Protein AF-A0A2N5S3V2-F1 (afdb_monomer_lite)

Organism: NCBI:txid200324

Structure (mmCIF, N/CA/C/O backbone):
data_AF-A0A2N5S3V2-F1
#
_entry.id   AF-A0A2N5S3V2-F1
#
loop_
_atom_site.group_PDB
_atom_site.id
_atom_site.type_symbol
_atom_site.label_atom_id
_atom_site.label_alt_id
_atom_site.label_comp_id
_atom_site.label_asym_id
_atom_site.label_entity_id
_atom_site.label_seq_id
_atom_site.pdbx_PDB_ins_code
_atom_site.Cartn_x
_atom_site.Cartn_y
_atom_site.Cartn_z
_atom_site.occupancy
_atom_site.B_iso_or_equiv
_atom_site.auth_seq_id
_atom_site.auth_comp_id
_atom_site.auth_asym_id
_atom_site.auth_atom_id
_atom_site.pdbx_PDB_model_num
ATOM 1 N N . MET A 1 1 ? -27.854 -32.218 10.604 1.00 42.56 1 MET A N 1
ATOM 2 C CA . MET A 1 1 ? -26.550 -31.521 10.581 1.00 42.56 1 MET A CA 1
ATOM 3 C C . MET A 1 1 ? -25.712 -32.183 9.492 1.00 42.56 1 MET A C 1
ATOM 5 O O . MET A 1 1 ? -25.377 -33.348 9.646 1.00 42.56 1 MET A O 1
ATOM 9 N N . LYS A 1 2 ? -25.527 -31.545 8.326 1.00 41.94 2 LYS A N 1
ATOM 10 C CA . LYS A 1 2 ? -24.722 -32.133 7.235 1.00 41.94 2 LYS A CA 1
ATOM 11 C C . LYS A 1 2 ? -23.239 -32.084 7.638 1.00 41.94 2 LYS A C 1
ATOM 13 O O . LYS A 1 2 ? -22.836 -31.061 8.190 1.00 41.94 2 LYS A O 1
ATOM 18 N N . PRO A 1 3 ? -22.445 -33.143 7.406 1.00 47.41 3 PRO A N 1
ATOM 19 C CA . PRO A 1 3 ? -21.023 -33.116 7.721 1.00 47.41 3 PRO A CA 1
ATOM 20 C C . PRO A 1 3 ? -20.316 -32.104 6.813 1.00 47.41 3 PRO A C 1
ATOM 22 O O . PRO A 1 3 ? -20.624 -32.003 5.624 1.00 47.41 3 PRO A O 1
ATOM 25 N N . LEU A 1 4 ? -19.383 -31.340 7.382 1.00 45.94 4 LEU A N 1
ATOM 26 C CA . LEU A 1 4 ? -18.470 -30.493 6.618 1.00 45.94 4 LEU A CA 1
ATOM 27 C C . LEU A 1 4 ? -17.647 -31.399 5.692 1.00 45.94 4 LEU A C 1
ATOM 29 O O . LEU A 1 4 ? -16.983 -32.326 6.153 1.00 45.94 4 LEU A O 1
ATOM 33 N N . ASN A 1 5 ? -17.735 -31.167 4.383 1.00 53.44 5 ASN A N 1
ATOM 34 C CA . ASN A 1 5 ? -16.943 -31.899 3.403 1.00 53.44 5 ASN A CA 1
ATOM 35 C C . ASN A 1 5 ? -15.480 -31.410 3.421 1.00 53.44 5 ASN A C 1
ATOM 37 O O . ASN A 1 5 ? -15.188 -30.252 3.718 1.00 53.44 5 ASN A O 1
ATOM 41 N N . ASN A 1 6 ? -14.552 -32.311 3.092 1.00 56.81 6 ASN A N 1
ATOM 42 C CA . ASN A 1 6 ? -13.101 -32.072 3.122 1.00 56.81 6 ASN A CA 1
ATOM 43 C C . ASN A 1 6 ? -12.631 -30.944 2.170 1.00 56.81 6 ASN A C 1
ATOM 45 O O . ASN A 1 6 ? -11.544 -30.407 2.339 1.00 56.81 6 ASN A O 1
ATOM 49 N N . ALA A 1 7 ? -13.460 -30.551 1.195 1.00 58.47 7 ALA A N 1
ATOM 50 C CA . ALA A 1 7 ? -13.190 -29.426 0.297 1.00 58.47 7 ALA A CA 1
ATOM 51 C C . ALA A 1 7 ? -13.143 -28.081 1.049 1.00 58.47 7 ALA A C 1
ATOM 53 O O . ALA A 1 7 ? -12.229 -27.290 0.846 1.00 58.47 7 ALA A O 1
ATOM 54 N N . ASN A 1 8 ? -14.054 -27.875 2.008 1.00 64.81 8 ASN A N 1
ATOM 55 C CA . ASN A 1 8 ? -14.154 -26.618 2.750 1.00 64.81 8 ASN A CA 1
ATOM 56 C C . ASN A 1 8 ? -12.943 -26.384 3.674 1.00 64.81 8 ASN A C 1
ATOM 58 O O . ASN A 1 8 ? -12.522 -25.253 3.890 1.00 64.81 8 ASN A O 1
ATOM 62 N N . LEU A 1 9 ? -12.338 -27.452 4.205 1.00 61.84 9 LEU A N 1
ATOM 63 C CA . LEU A 1 9 ? -11.166 -27.335 5.075 1.00 61.84 9 LEU A CA 1
ATOM 64 C C . LEU A 1 9 ? -9.908 -26.923 4.297 1.00 61.84 9 LEU A C 1
ATOM 66 O O . LEU A 1 9 ? -9.110 -26.138 4.807 1.00 61.84 9 LEU A O 1
ATOM 70 N N . GLU A 1 10 ? -9.729 -27.425 3.075 1.00 68.94 10 GLU A N 1
ATOM 71 C CA . GLU A 1 10 ? -8.609 -27.031 2.215 1.00 68.94 10 GLU A CA 1
ATOM 72 C C . GLU A 1 10 ? -8.791 -25.620 1.643 1.00 68.94 10 GLU A C 1
ATOM 74 O O . GLU A 1 10 ? -7.817 -24.871 1.567 1.00 68.94 10 GLU A O 1
ATOM 79 N N . ASP A 1 11 ? -10.027 -25.201 1.359 1.00 66.00 11 ASP A N 1
ATOM 80 C CA . ASP A 1 11 ? -10.342 -23.819 0.981 1.00 66.00 11 ASP A CA 1
ATOM 81 C C . ASP A 1 11 ? -10.102 -22.841 2.144 1.00 66.00 11 ASP A C 1
ATOM 83 O O . ASP A 1 11 ? -9.442 -21.816 1.960 1.00 66.00 11 ASP A O 1
ATOM 87 N N . ILE A 1 12 ? -10.507 -23.193 3.372 1.00 64.00 12 ILE A N 1
ATOM 88 C CA . ILE A 1 12 ? -10.180 -22.427 4.588 1.00 64.00 12 ILE A CA 1
ATOM 89 C C . ILE A 1 12 ? -8.664 -22.370 4.792 1.00 64.00 12 ILE A C 1
ATOM 91 O O . ILE A 1 12 ? -8.112 -21.297 5.024 1.00 64.00 12 ILE A O 1
ATOM 95 N N . LYS A 1 13 ? -7.949 -23.492 4.651 1.00 64.62 13 LYS A N 1
ATOM 96 C CA . LYS A 1 13 ? -6.480 -23.507 4.728 1.00 64.62 13 LYS A CA 1
ATOM 97 C C . LYS A 1 13 ? -5.833 -22.676 3.625 1.00 6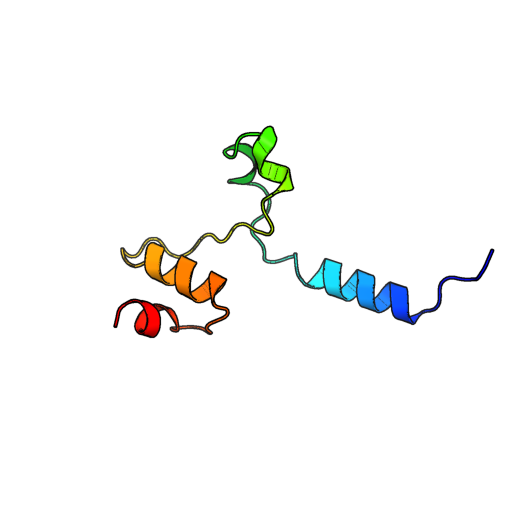4.62 13 LYS A C 1
ATOM 99 O O . LYS A 1 13 ? -4.747 -22.157 3.860 1.00 64.62 13 LYS A O 1
ATOM 104 N N . ARG A 1 14 ? -6.454 -22.540 2.448 1.00 60.16 14 ARG A N 1
ATOM 105 C CA . ARG A 1 14 ? -5.968 -21.709 1.337 1.00 60.16 14 ARG A CA 1
ATOM 106 C C . ARG A 1 14 ? -6.164 -20.223 1.619 1.00 60.16 14 ARG A C 1
ATOM 108 O O . ARG A 1 14 ? -5.222 -19.471 1.406 1.00 60.16 14 ARG A O 1
ATOM 115 N N . VAL A 1 15 ? -7.313 -19.827 2.169 1.00 56.38 15 VAL A N 1
ATOM 116 C CA . VAL A 1 15 ? -7.572 -18.458 2.655 1.00 56.38 15 VAL A CA 1
ATOM 117 C C . VAL A 1 15 ? -6.612 -18.105 3.797 1.00 56.38 15 VAL A C 1
ATOM 119 O O . VAL A 1 15 ? -5.958 -17.069 3.753 1.00 56.38 15 VAL A O 1
ATOM 122 N N . VAL A 1 16 ? -6.421 -19.013 4.759 1.00 57.53 16 VAL A N 1
ATOM 123 C CA . VAL A 1 16 ? -5.494 -18.835 5.893 1.00 57.53 16 VAL A CA 1
ATOM 124 C C . VAL A 1 16 ? -4.016 -18.911 5.464 1.00 57.53 16 VAL A C 1
ATOM 126 O O . VAL A 1 16 ? -3.160 -18.298 6.095 1.00 57.53 16 VAL A O 1
ATOM 129 N N . LYS A 1 17 ? -3.674 -19.634 4.386 1.00 52.38 17 LYS A N 1
ATOM 130 C CA . LYS A 1 17 ? -2.333 -19.596 3.764 1.00 52.38 17 LYS A CA 1
ATOM 131 C C . LYS A 1 17 ? -2.097 -18.318 2.959 1.00 52.38 17 LYS A C 1
ATOM 133 O O . LYS A 1 17 ? -0.935 -17.953 2.795 1.00 52.38 17 LYS A O 1
ATOM 138 N N . LEU A 1 18 ? -3.152 -17.672 2.456 1.00 49.53 18 LEU A N 1
ATOM 139 C CA . LEU A 1 18 ? -3.043 -16.438 1.677 1.00 49.53 18 LEU A CA 1
ATOM 140 C C . LEU A 1 18 ? -2.620 -15.237 2.537 1.00 49.53 18 LEU A C 1
ATOM 142 O O . LEU A 1 18 ? -2.039 -14.301 2.001 1.00 49.53 18 LEU A O 1
ATOM 146 N N . ASP A 1 19 ? -2.827 -15.288 3.855 1.00 50.06 19 ASP A N 1
ATOM 147 C CA . ASP A 1 19 ? -2.437 -14.215 4.772 1.00 50.06 19 ASP A CA 1
ATOM 148 C C . ASP A 1 19 ? -1.477 -14.693 5.875 1.00 50.06 19 ASP A C 1
ATOM 150 O O . ASP A 1 19 ? -1.790 -14.714 7.063 1.00 50.06 19 ASP A O 1
ATOM 154 N N . LYS A 1 20 ? -0.276 -15.118 5.477 1.00 44.56 20 LYS A N 1
ATOM 155 C CA . LYS A 1 20 ? 0.871 -15.213 6.406 1.00 44.56 20 LYS A CA 1
ATOM 156 C C . LYS A 1 20 ? 2.032 -14.291 6.039 1.00 44.56 20 LYS A C 1
ATOM 158 O O . LYS A 1 20 ? 2.999 -14.213 6.786 1.00 44.56 20 LYS A O 1
ATOM 163 N N . ASN A 1 21 ? 1.920 -13.607 4.901 1.00 45.94 21 ASN A N 1
ATOM 164 C CA . ASN A 1 21 ? 2.872 -12.606 4.411 1.00 45.94 21 ASN A CA 1
ATOM 165 C C . ASN A 1 21 ? 2.246 -11.213 4.277 1.00 45.94 21 ASN A C 1
ATOM 167 O O . ASN A 1 21 ? 2.918 -10.291 3.821 1.00 45.94 21 ASN A O 1
ATOM 171 N N . THR A 1 22 ? 0.976 -11.044 4.646 1.00 51.03 22 THR A N 1
ATOM 172 C CA . THR A 1 22 ? 0.406 -9.713 4.796 1.00 51.03 22 THR A CA 1
ATOM 173 C C . THR A 1 22 ? 0.811 -9.232 6.191 1.00 51.03 22 THR A C 1
ATOM 175 O O . THR A 1 22 ? 0.730 -9.957 7.182 1.00 51.03 22 THR A O 1
ATOM 178 N N . ALA A 1 23 ? 1.443 -8.066 6.237 1.00 49.12 23 ALA A N 1
ATOM 179 C CA . ALA A 1 23 ? 2.093 -7.527 7.418 1.00 49.12 23 ALA A CA 1
ATOM 180 C C . ALA A 1 23 ? 1.047 -7.105 8.470 1.00 49.12 23 ALA A C 1
ATOM 182 O O . ALA A 1 23 ? 0.737 -5.929 8.620 1.00 49.12 23 ALA A O 1
ATOM 183 N N . GLN A 1 24 ? 0.485 -8.061 9.202 1.00 58.38 24 GLN A N 1
ATOM 184 C CA . GLN A 1 24 ? -0.386 -7.818 10.354 1.00 58.38 24 GLN A CA 1
ATOM 185 C C . GLN A 1 24 ? 0.520 -7.729 11.599 1.00 58.38 24 GLN A C 1
ATOM 187 O O . GLN A 1 24 ? 1.295 -8.670 11.786 1.00 58.38 24 GLN A O 1
ATOM 192 N N . PRO A 1 25 ? 0.522 -6.679 12.460 1.00 58.75 25 PRO A N 1
ATOM 193 C CA . PRO A 1 25 ? -0.513 -5.669 12.730 1.00 58.75 25 PRO A CA 1
ATOM 194 C C . PRO A 1 25 ? -0.006 -4.205 12.775 1.00 58.75 25 PRO A C 1
ATOM 196 O O . PRO A 1 25 ? -0.740 -3.323 13.223 1.00 58.75 25 PRO A O 1
ATOM 199 N N . LYS A 1 26 ? 1.248 -3.924 12.379 1.00 70.25 26 LYS A N 1
ATOM 200 C CA . LYS A 1 26 ? 1.954 -2.700 12.815 1.00 70.25 26 LYS A CA 1
ATOM 201 C C . LYS A 1 26 ? 1.255 -1.396 12.413 1.00 70.25 26 LYS A C 1
ATOM 203 O O . LYS A 1 26 ? 1.298 -0.449 13.179 1.00 70.25 26 LYS A O 1
ATOM 208 N N . TYR A 1 27 ? 0.582 -1.390 11.262 1.00 84.12 27 TYR A N 1
ATOM 209 C CA . TYR A 1 27 ? -0.146 -0.224 10.754 1.00 84.12 27 TYR A CA 1
ATOM 210 C C . TYR A 1 27 ? -1.665 -0.318 10.922 1.00 84.12 27 TYR A C 1
ATOM 212 O O . TYR A 1 27 ? -2.362 0.672 10.725 1.00 84.12 27 TYR A O 1
ATOM 220 N N . LEU A 1 28 ? -2.211 -1.487 11.282 1.00 86.75 28 LEU A N 1
ATOM 221 C CA . LEU A 1 28 ? -3.657 -1.617 11.486 1.00 86.75 28 LEU A CA 1
ATOM 222 C C . LEU A 1 28 ? -4.105 -0.809 12.709 1.00 86.75 28 LEU A C 1
ATOM 224 O O . LEU A 1 28 ? -5.170 -0.200 12.682 1.00 86.75 28 LEU A O 1
ATOM 228 N N . ALA A 1 29 ? -3.259 -0.759 13.743 1.00 88.38 29 ALA A N 1
ATOM 229 C CA . ALA A 1 29 ? -3.481 0.053 14.936 1.00 88.38 29 ALA A CA 1
ATOM 230 C C . ALA A 1 29 ? -3.478 1.569 14.653 1.00 88.38 29 ALA A C 1
ATOM 232 O O . ALA A 1 29 ? -4.147 2.311 15.367 1.00 88.38 29 ALA A O 1
ATOM 233 N N . ASP A 1 30 ? -2.779 2.014 13.602 1.00 90.69 30 ASP A N 1
ATOM 234 C CA . ASP A 1 30 ? -2.729 3.424 13.191 1.00 90.69 30 ASP A CA 1
ATOM 235 C C . ASP A 1 30 ? -3.974 3.843 12.388 1.00 90.69 30 ASP A C 1
ATOM 237 O O . ASP A 1 30 ? -4.283 5.030 12.265 1.00 90.69 30 ASP A O 1
ATOM 241 N N . ILE A 1 31 ? -4.710 2.875 11.834 1.00 89.19 31 ILE A N 1
ATOM 242 C CA . ILE A 1 31 ? -5.942 3.123 11.083 1.00 89.19 31 ILE A CA 1
ATOM 243 C C . ILE A 1 31 ? -7.104 3.292 12.075 1.00 89.19 31 ILE A C 1
ATOM 245 O O . ILE A 1 31 ? -7.286 2.438 12.949 1.00 89.19 31 ILE A O 1
ATOM 249 N N . PRO A 1 32 ? -7.953 4.332 11.931 1.00 94.50 32 PRO A N 1
ATOM 250 C CA . PRO A 1 32 ? -9.131 4.507 12.774 1.00 94.50 32 PRO A CA 1
ATOM 251 C C . PRO A 1 32 ? -9.986 3.238 12.845 1.00 94.50 32 PRO A C 1
ATOM 253 O O . PRO A 1 32 ? -10.320 2.656 11.814 1.00 94.50 32 PRO A O 1
ATOM 256 N N . ALA A 1 33 ? -10.391 2.833 14.054 1.00 93.00 33 ALA A N 1
ATOM 257 C CA . ALA A 1 33 ? -11.129 1.584 14.282 1.00 93.00 33 ALA A CA 1
ATOM 258 C C . ALA A 1 33 ? -12.402 1.462 13.424 1.00 93.00 33 ALA A C 1
ATOM 260 O O . ALA A 1 33 ? -12.739 0.381 12.943 1.00 93.00 33 ALA A O 1
ATOM 261 N N . CYS A 1 34 ? -13.075 2.585 13.158 1.00 94.94 34 CYS A N 1
ATOM 262 C CA . CYS A 1 34 ? -14.246 2.626 12.287 1.00 94.94 34 CYS A CA 1
ATOM 263 C C . CYS A 1 34 ? -13.944 2.317 10.810 1.00 94.94 34 CYS A C 1
ATOM 265 O O . CYS A 1 34 ? -14.877 2.031 10.075 1.00 94.94 34 CYS A O 1
ATOM 267 N N . LEU A 1 35 ? -12.685 2.343 10.368 1.00 92.62 35 LEU A N 1
ATOM 268 C CA . LEU A 1 35 ? -12.269 2.059 8.991 1.00 92.62 35 LEU A CA 1
ATOM 269 C C . LEU A 1 35 ? -11.580 0.700 8.842 1.00 92.62 35 LEU A C 1
ATOM 271 O O . LEU A 1 35 ? -11.549 0.168 7.739 1.00 92.62 35 LEU A O 1
ATOM 275 N N . GLN A 1 36 ? -11.061 0.116 9.928 1.00 92.56 36 GLN A N 1
ATOM 276 C CA . GLN A 1 36 ? -10.289 -1.136 9.887 1.00 92.56 36 GLN A CA 1
ATOM 277 C C . GLN A 1 36 ? -11.048 -2.288 9.213 1.00 92.56 36 GLN A C 1
ATOM 279 O O . GLN A 1 36 ? -10.462 -3.051 8.454 1.00 92.56 36 GLN A O 1
ATOM 284 N N . HIS A 1 37 ? -12.364 -2.378 9.425 1.00 89.38 37 HIS A N 1
ATOM 285 C CA . HIS A 1 37 ? -13.205 -3.418 8.823 1.00 89.38 37 HIS A CA 1
ATOM 286 C C . HIS A 1 37 ? -13.373 -3.293 7.296 1.00 89.38 37 HIS A C 1
ATOM 288 O O . HIS A 1 37 ? -13.842 -4.232 6.660 1.00 89.38 37 HIS A O 1
ATOM 294 N N . LEU A 1 38 ? -13.013 -2.146 6.710 1.00 93.19 38 LEU A N 1
ATOM 295 C CA . LEU A 1 38 ? -13.036 -1.905 5.264 1.00 93.19 38 LEU A CA 1
ATOM 296 C C . LEU A 1 38 ? -11.696 -2.247 4.592 1.00 93.19 38 LEU A C 1
ATOM 298 O O . LEU A 1 38 ? -11.586 -2.186 3.368 1.00 93.19 38 LEU A O 1
ATOM 302 N N . ILE A 1 39 ? -10.661 -2.564 5.373 1.00 88.62 39 ILE A N 1
ATOM 303 C CA . ILE A 1 39 ? -9.310 -2.798 4.870 1.00 88.62 39 ILE A CA 1
ATOM 304 C C . ILE A 1 39 ? -9.139 -4.275 4.527 1.00 88.62 39 ILE A C 1
ATOM 306 O O . ILE A 1 39 ? -9.090 -5.135 5.401 1.00 88.62 39 ILE A O 1
ATOM 310 N N . ASN A 1 40 ? -8.987 -4.559 3.235 1.00 85.38 40 ASN A N 1
ATOM 311 C CA . ASN A 1 40 ? -8.764 -5.919 2.733 1.00 85.38 40 ASN A CA 1
ATOM 312 C C . ASN A 1 40 ? -7.310 -6.399 2.889 1.00 85.38 40 ASN A C 1
ATOM 314 O O . ASN A 1 40 ? -7.023 -7.574 2.679 1.00 85.38 40 ASN A O 1
ATOM 318 N N . GLY A 1 41 ? -6.384 -5.495 3.211 1.00 86.06 41 GLY A N 1
ATOM 319 C CA . GLY A 1 41 ? -4.978 -5.811 3.425 1.00 86.06 41 GLY A CA 1
ATOM 320 C C . GLY A 1 41 ? -4.119 -4.557 3.538 1.00 86.06 41 GLY A C 1
ATOM 321 O O . GLY A 1 41 ? -4.493 -3.486 3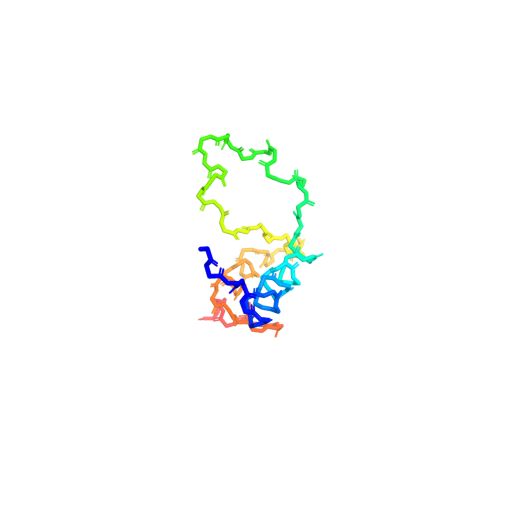.060 1.00 86.06 41 GLY A O 1
ATOM 322 N N . ILE A 1 42 ? -2.956 -4.707 4.168 1.00 87.62 42 ILE A N 1
ATOM 323 C CA . ILE A 1 42 ? -1.946 -3.656 4.287 1.00 87.62 42 ILE A CA 1
ATOM 324 C C . ILE A 1 42 ? -0.694 -4.123 3.556 1.00 87.62 42 ILE A C 1
ATOM 326 O O . ILE A 1 42 ? -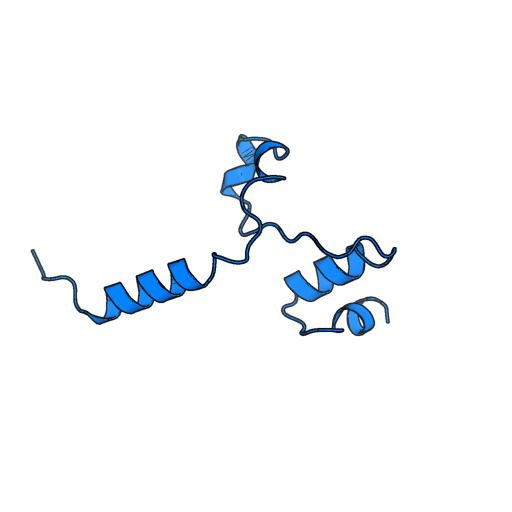0.186 -5.219 3.797 1.00 87.62 42 ILE A O 1
ATOM 330 N N . TYR A 1 43 ? -0.198 -3.275 2.661 1.00 88.94 43 TYR A N 1
ATOM 331 C CA . TYR A 1 43 ? 1.025 -3.514 1.914 1.00 88.94 43 TYR A CA 1
ATOM 332 C C . TYR A 1 43 ? 2.062 -2.455 2.280 1.00 88.94 43 TYR A C 1
ATOM 334 O O . TYR A 1 43 ? 1.797 -1.262 2.167 1.00 88.94 43 TYR A O 1
ATOM 342 N N . ASP A 1 44 ? 3.228 -2.915 2.728 1.00 89.50 44 ASP A N 1
ATOM 343 C CA . ASP A 1 44 ? 4.351 -2.092 3.174 1.00 89.50 44 ASP A CA 1
ATOM 344 C C . ASP A 1 44 ? 5.510 -2.225 2.170 1.00 89.50 44 ASP A C 1
ATOM 346 O O . ASP A 1 44 ? 6.330 -3.141 2.295 1.00 89.50 44 ASP A O 1
ATOM 350 N N . PRO A 1 45 ? 5.537 -1.412 1.098 1.00 89.56 45 PRO A N 1
ATOM 351 C CA . PRO A 1 45 ? 6.590 -1.482 0.093 1.00 89.56 45 PRO A CA 1
ATOM 352 C C . PRO A 1 45 ? 7.909 -0.878 0.585 1.00 89.56 45 PRO A C 1
ATOM 354 O O . PRO A 1 45 ? 7.984 -0.172 1.587 1.00 89.56 45 PRO A O 1
ATOM 357 N N . ILE A 1 46 ? 8.964 -1.087 -0.203 1.00 90.06 46 ILE A N 1
ATOM 358 C CA . ILE A 1 46 ? 10.264 -0.446 0.010 1.00 90.06 46 ILE A CA 1
ATOM 359 C C . ILE A 1 46 ? 10.120 1.080 -0.142 1.00 90.06 46 ILE A C 1
ATOM 361 O O . ILE A 1 46 ? 9.515 1.575 -1.094 1.00 90.06 46 ILE A O 1
ATOM 365 N N . GLY A 1 47 ? 10.700 1.834 0.795 1.00 92.25 47 GLY A N 1
ATOM 366 C CA . GLY A 1 47 ? 10.736 3.299 0.786 1.00 92.25 47 GLY A CA 1
ATOM 367 C C . GLY A 1 47 ? 11.859 3.871 -0.083 1.00 92.25 47 GLY A C 1
ATOM 368 O O . GLY A 1 47 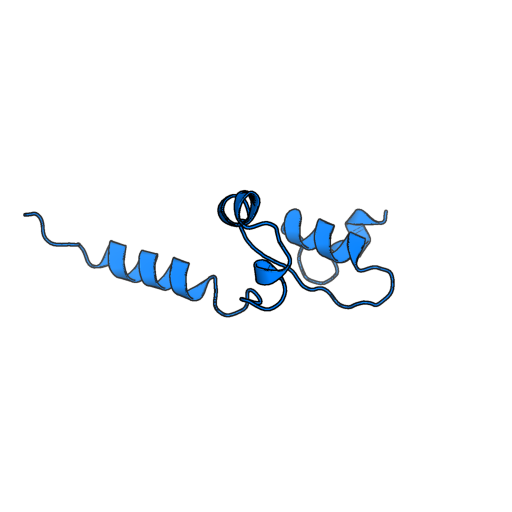? 12.725 4.573 0.425 1.00 92.25 47 GLY A O 1
ATOM 369 N N . ASP A 1 48 ? 11.866 3.569 -1.381 1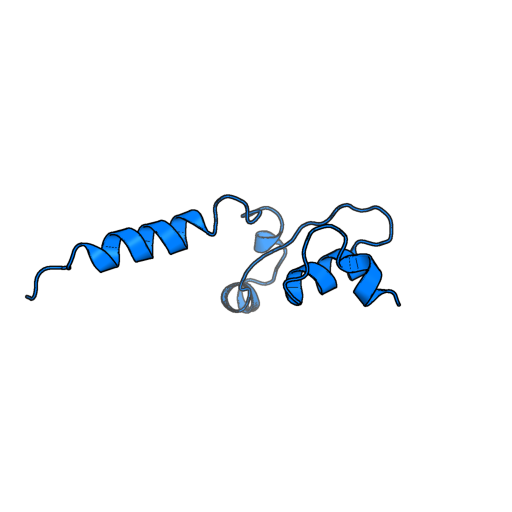.00 94.00 48 ASP A N 1
ATOM 370 C CA . ASP A 1 48 ? 12.905 3.988 -2.343 1.00 94.00 48 ASP A CA 1
ATOM 371 C C . ASP A 1 48 ? 12.543 5.259 -3.145 1.00 94.00 48 ASP A C 1
ATOM 373 O O . ASP A 1 48 ? 13.187 5.589 -4.140 1.00 94.00 48 ASP A O 1
ATOM 377 N N . GLY A 1 49 ? 11.479 5.962 -2.745 1.00 94.25 49 GLY A N 1
ATOM 378 C CA . GLY A 1 49 ? 10.902 7.082 -3.497 1.00 94.25 49 GLY A CA 1
ATOM 379 C C . GLY A 1 49 ? 9.915 6.671 -4.600 1.00 94.25 49 GLY A C 1
ATOM 380 O O . GLY A 1 49 ? 9.237 7.537 -5.149 1.00 94.25 49 GLY A O 1
ATOM 381 N N . ASN A 1 50 ? 9.754 5.373 -4.886 1.00 94.44 50 ASN A N 1
ATOM 382 C CA . ASN A 1 50 ? 8.729 4.824 -5.783 1.00 94.44 50 ASN A CA 1
ATOM 383 C C . ASN A 1 50 ? 7.596 4.109 -5.021 1.00 94.44 50 ASN A C 1
ATOM 385 O O . ASN A 1 50 ? 6.750 3.463 -5.642 1.00 94.44 50 ASN A O 1
ATOM 389 N N . CYS A 1 51 ? 7.545 4.217 -3.688 1.00 92.31 51 CYS A N 1
ATOM 390 C CA . CYS A 1 51 ? 6.611 3.480 -2.826 1.00 92.31 51 CYS A CA 1
ATOM 391 C C . CYS A 1 51 ? 5.134 3.609 -3.250 1.00 92.31 51 CYS A C 1
ATOM 393 O O . CYS A 1 51 ? 4.407 2.618 -3.239 1.00 92.31 51 CYS A O 1
ATOM 395 N N . GLY A 1 52 ? 4.700 4.784 -3.722 1.00 93.19 52 GLY A N 1
ATOM 396 C CA . GLY A 1 52 ? 3.351 4.974 -4.266 1.00 93.19 52 GLY A CA 1
ATOM 397 C C . GLY A 1 52 ? 3.070 4.104 -5.499 1.00 93.19 52 GLY A C 1
ATOM 398 O O . GLY A 1 52 ? 2.018 3.474 -5.589 1.00 93.19 52 GLY A O 1
ATOM 399 N N . PHE A 1 53 ? 4.031 3.986 -6.421 1.00 95.88 53 PHE A N 1
ATOM 400 C CA . PHE A 1 53 ? 3.906 3.116 -7.596 1.00 95.88 53 PHE A CA 1
ATOM 401 C C . PHE A 1 53 ? 3.928 1.635 -7.220 1.00 95.88 53 PHE A C 1
ATOM 403 O O . PHE A 1 53 ? 3.212 0.845 -7.833 1.00 95.88 53 PHE A O 1
ATOM 410 N N . HIS A 1 54 ? 4.706 1.257 -6.201 1.00 94.12 54 HIS A N 1
ATOM 411 C CA . HIS A 1 54 ? 4.672 -0.095 -5.648 1.00 94.12 54 HIS A CA 1
ATOM 412 C C . HIS A 1 54 ? 3.289 -0.439 -5.081 1.00 94.12 54 HIS A C 1
ATOM 414 O O . HIS A 1 54 ? 2.751 -1.492 -5.421 1.00 94.12 54 HIS A O 1
ATOM 420 N N . CYS A 1 55 ? 2.678 0.454 -4.293 1.00 92.75 55 CYS A N 1
ATOM 421 C CA . CYS A 1 55 ? 1.315 0.265 -3.785 1.00 92.75 55 CYS A CA 1
ATOM 422 C C . CYS A 1 55 ? 0.301 0.083 -4.919 1.00 92.75 55 CYS A C 1
ATOM 424 O O . CYS A 1 55 ? -0.502 -0.849 -4.892 1.00 92.75 55 CYS A O 1
ATOM 426 N N . MET A 1 56 ? 0.367 0.934 -5.943 1.00 94.38 56 MET A N 1
ATOM 427 C CA . MET A 1 56 ? -0.529 0.844 -7.096 1.00 94.38 56 MET A CA 1
ATOM 428 C C . MET A 1 56 ? -0.325 -0.454 -7.884 1.00 94.38 56 MET A C 1
ATOM 430 O O . MET A 1 56 ? -1.297 -1.101 -8.264 1.00 94.38 56 MET A O 1
ATOM 434 N N . ALA A 1 57 ? 0.923 -0.876 -8.104 1.00 95.19 57 ALA A N 1
ATOM 435 C CA . ALA A 1 57 ? 1.220 -2.131 -8.788 1.00 95.19 57 ALA A CA 1
ATOM 436 C C . ALA A 1 57 ? 0.672 -3.344 -8.026 1.00 95.19 57 ALA A C 1
ATOM 438 O O . ALA A 1 57 ? 0.063 -4.215 -8.645 1.00 95.19 57 ALA A O 1
ATOM 439 N N . GLN A 1 58 ? 0.822 -3.369 -6.698 1.00 92.88 58 GLN A N 1
ATOM 440 C CA . GLN A 1 58 ? 0.254 -4.413 -5.845 1.00 92.88 58 GLN A CA 1
ATOM 441 C C . GLN A 1 58 ? -1.278 -4.437 -5.930 1.00 92.88 58 GLN A C 1
ATOM 443 O O . GLN A 1 58 ? -1.862 -5.505 -6.107 1.00 92.88 58 GLN A O 1
ATOM 448 N N . ALA A 1 59 ? -1.933 -3.274 -5.846 1.00 91.94 59 ALA A N 1
ATOM 449 C CA . ALA A 1 59 ? -3.392 -3.166 -5.923 1.00 91.94 59 ALA A CA 1
ATOM 450 C C . ALA A 1 59 ? -3.953 -3.620 -7.283 1.00 91.94 59 ALA A C 1
ATOM 452 O O . ALA A 1 59 ? -5.042 -4.184 -7.350 1.00 91.94 59 ALA A O 1
ATOM 453 N N . LEU A 1 60 ? -3.193 -3.413 -8.362 1.00 93.62 60 LEU A N 1
ATOM 454 C CA . LEU A 1 60 ? -3.537 -3.855 -9.717 1.00 93.62 60 LEU A CA 1
ATOM 455 C C . LEU A 1 60 ? -3.162 -5.321 -9.997 1.00 93.62 60 LEU A C 1
ATOM 457 O O . LEU A 1 60 ? -3.432 -5.822 -11.089 1.00 93.62 60 LEU A O 1
ATOM 461 N N . GLY A 1 61 ? -2.529 -6.012 -9.044 1.00 93.06 61 GLY A N 1
ATOM 462 C CA . GLY A 1 61 ? -2.085 -7.396 -9.209 1.00 93.06 61 GLY A CA 1
ATOM 463 C C . GLY A 1 61 ? -0.902 -7.555 -10.167 1.00 93.06 61 GLY A C 1
ATOM 464 O O . GLY A 1 61 ? -0.723 -8.620 -10.760 1.00 93.06 61 GLY A O 1
ATOM 465 N N . TYR A 1 62 ? -0.098 -6.509 -10.359 1.00 94.00 62 TYR A N 1
ATOM 466 C CA . TYR A 1 62 ? 1.113 -6.604 -11.164 1.00 94.00 62 TYR A CA 1
ATOM 467 C C . TYR A 1 62 ? 2.229 -7.312 -10.393 1.00 94.00 62 TYR A C 1
ATOM 469 O O . TYR A 1 62 ? 2.369 -7.171 -9.180 1.00 94.00 62 TYR A O 1
ATOM 477 N N . GLY A 1 63 ? 3.032 -8.091 -11.121 1.00 86.12 63 GLY A N 1
ATOM 478 C CA . GLY A 1 63 ? 4.149 -8.839 -10.550 1.00 86.12 63 GLY A CA 1
ATOM 479 C C . GLY A 1 63 ? 5.306 -7.951 -10.084 1.00 86.12 63 GLY A C 1
ATOM 480 O O . GLY A 1 63 ? 5.253 -6.720 -10.141 1.00 86.12 63 GLY A O 1
ATOM 481 N N . LYS A 1 64 ? 6.395 -8.604 -9.663 1.00 76.81 64 LYS A N 1
ATOM 482 C CA . LYS A 1 64 ? 7.672 -7.947 -9.355 1.00 76.81 64 LYS A CA 1
ATOM 483 C C . LYS A 1 64 ? 8.070 -7.038 -10.532 1.00 76.81 64 LYS A C 1
ATOM 485 O O . LYS A 1 64 ? 8.013 -7.473 -11.676 1.00 76.81 64 LYS A O 1
ATOM 490 N N . ASP A 1 65 ? 8.386 -5.777 -10.240 1.00 87.69 65 ASP A N 1
ATOM 491 C CA . ASP A 1 65 ? 8.683 -4.695 -11.206 1.00 87.69 65 ASP A CA 1
ATOM 492 C C . ASP A 1 65 ? 7.490 -4.089 -11.972 1.00 87.69 65 ASP A C 1
ATOM 494 O O . ASP A 1 65 ? 7.649 -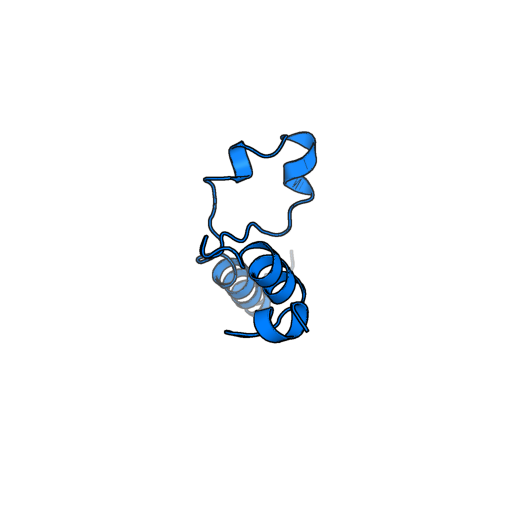3.148 -12.752 1.00 87.69 65 ASP A O 1
ATOM 498 N N . GLY A 1 66 ? 6.261 -4.515 -11.669 1.00 92.88 66 GLY A N 1
ATOM 499 C CA . GLY A 1 66 ? 5.030 -3.948 -12.229 1.00 92.88 66 GLY A CA 1
ATOM 500 C C . GLY A 1 66 ? 4.832 -2.450 -11.971 1.00 92.88 66 GLY A C 1
ATOM 501 O O . GLY A 1 66 ? 4.136 -1.774 -12.726 1.00 92.88 66 GLY A O 1
ATOM 502 N N . TRP A 1 67 ? 5.490 -1.904 -10.949 1.00 94.25 67 TRP A N 1
ATOM 503 C CA . TRP A 1 67 ? 5.487 -0.474 -10.627 1.00 94.25 67 TRP A CA 1
ATOM 504 C C . TRP A 1 67 ? 6.027 0.391 -11.775 1.00 94.25 67 TRP A C 1
ATOM 506 O O . TRP A 1 67 ? 5.550 1.508 -11.979 1.00 94.25 67 TRP A O 1
ATOM 516 N N . MET A 1 68 ? 6.937 -0.142 -12.602 1.00 93.25 68 MET A N 1
ATOM 517 C CA . MET A 1 68 ? 7.449 0.559 -13.784 1.00 93.25 68 MET A CA 1
ATOM 518 C C . MET A 1 68 ? 6.366 0.798 -14.842 1.00 93.25 68 MET A C 1
ATOM 520 O O . MET A 1 68 ? 6.485 1.732 -15.630 1.00 93.25 68 MET A O 1
ATOM 524 N N . ARG A 1 69 ? 5.315 -0.035 -14.870 1.00 94.69 69 ARG A N 1
ATOM 525 C CA . ARG A 1 69 ? 4.155 0.140 -15.755 1.00 94.69 69 ARG A CA 1
ATOM 526 C C . ARG A 1 69 ? 3.209 1.224 -15.252 1.00 94.69 69 ARG A C 1
ATOM 528 O O . ARG A 1 69 ? 2.574 1.865 -16.068 1.00 94.69 69 ARG A O 1
ATOM 535 N N . VAL A 1 70 ? 3.102 1.415 -13.937 1.00 93.94 70 VAL A N 1
ATOM 536 C CA . VAL A 1 70 ? 2.246 2.462 -13.348 1.00 93.94 70 VAL A CA 1
ATOM 537 C C . VAL A 1 70 ? 2.849 3.852 -13.562 1.00 93.94 70 VAL A C 1
ATOM 539 O O . VAL A 1 70 ? 2.127 4.830 -13.710 1.00 93.94 70 VAL A O 1
ATOM 542 N N . ARG A 1 71 ? 4.181 3.946 -13.562 1.00 90.81 71 ARG A N 1
ATOM 543 C CA . ARG A 1 71 ? 4.914 5.208 -13.714 1.00 90.81 71 ARG A CA 1
ATOM 544 C C . ARG A 1 71 ? 4.943 5.747 -15.155 1.00 90.81 71 ARG A C 1
ATOM 546 O O . ARG A 1 71 ? 5.277 6.915 -15.340 1.00 90.81 71 ARG A O 1
ATOM 553 N N . LYS A 1 72 ? 4.679 4.899 -16.150 1.00 76.75 72 LYS A N 1
ATOM 554 C CA . LYS A 1 72 ? 4.719 5.229 -17.582 1.00 76.75 72 LYS A CA 1
ATOM 555 C C . LYS A 1 72 ? 3.321 5.493 -18.112 1.00 76.75 72 LYS A C 1
ATOM 557 O O . LYS A 1 72 ? 3.212 6.404 -18.957 1.00 76.75 72 LYS A O 1
#

Radius of gyration: 16.67 Å; chains: 1; bounding box: 40×40×32 Å

pLDDT: mean 78.07, std 18.03, range [41.94, 95.88]

Secondary structure (DSSP, 8-state):
-PPPPHHHHHHHHHHHHHTSSS--STTTTTS-HHHHTT---------SS-HHHHHHHHHTT--TTTHHHH--

Foldseek 3Di:
DDDDDPVVVVVVVVVVVVPPPQDPDPCLVVDPPVCSVVDPTDDDDDPPVLRVLVVVCVVVVHDVVSSVVVVD

Sequence (72 aa):
MKPLNNANLEDIKRVVKLDKNTAQPKYLADIPACLQHLINGIYDPIGDGNCGFHCMAQALGYGKDGWMRVRK